Protein AF-C6BGL3-F1 (afdb_monomer_lite)

Sequence (144 aa):
MPRKLSVFLIAAICVIAHAEEAEQPAWRAKPQAYATVNNIFATREPFNRALVVDQAFVEPTPDKGLRFWFRIYGPNYRVYSEAGDAKKIAEGMYRYTGNGETTCDLLLRLSPLRTLRIQGVPTPDGNQGGARFCPTAITLSFKP

pLDDT: mean 70.97, std 19.12, range [35.88, 94.94]

Organism: Ralstonia pickettii (strain 12D) (NCBI:txid428406)

Structure (mmCIF, N/CA/C/O backbone):
data_AF-C6BGL3-F1
#
_entry.id   AF-C6BGL3-F1
#
loop_
_atom_site.group_PDB
_atom_site.id
_atom_site.type_symbol
_atom_site.label_atom_id
_atom_site.label_alt_id
_atom_site.label_comp_id
_atom_site.label_asym_id
_atom_site.label_entity_id
_atom_site.label_seq_id
_atom_site.pdbx_PDB_ins_code
_atom_site.Cartn_x
_atom_site.Cartn_y
_atom_site.Cartn_z
_atom_site.occupancy
_atom_site.B_iso_or_equiv
_atom_site.auth_seq_id
_atom_site.auth_comp_id
_atom_site.auth_asym_id
_atom_site.auth_atom_id
_atom_site.pdbx_PDB_model_num
ATOM 1 N N . MET A 1 1 ? 32.085 42.122 -26.202 1.00 43.22 1 MET A N 1
ATOM 2 C CA . MET A 1 1 ? 31.855 41.352 -24.958 1.00 43.22 1 MET A CA 1
ATOM 3 C C . MET A 1 1 ? 30.632 40.440 -25.124 1.00 43.22 1 MET A C 1
ATOM 5 O O . MET A 1 1 ? 29.530 40.923 -24.920 1.00 43.22 1 MET A O 1
ATOM 9 N N . PRO A 1 2 ? 30.783 39.152 -25.493 1.00 45.41 2 PRO A N 1
ATOM 10 C CA . PRO A 1 2 ? 29.659 38.211 -25.534 1.00 45.41 2 PRO A CA 1
ATOM 11 C C . PRO A 1 2 ? 30.028 36.888 -24.836 1.00 45.41 2 PRO A C 1
ATOM 13 O O . PRO A 1 2 ? 30.088 35.837 -25.458 1.00 45.41 2 PRO A O 1
ATOM 16 N N . ARG A 1 3 ? 30.382 36.936 -23.546 1.00 44.50 3 ARG A N 1
ATOM 17 C CA . ARG A 1 3 ? 30.822 35.744 -22.784 1.00 44.50 3 ARG A CA 1
ATOM 18 C C . ARG A 1 3 ? 29.940 35.399 -21.582 1.00 44.50 3 ARG A C 1
ATOM 20 O O . ARG A 1 3 ? 30.243 34.458 -20.865 1.00 44.50 3 ARG A O 1
ATOM 27 N N . LYS A 1 4 ? 28.852 36.146 -21.364 1.00 45.38 4 LYS A N 1
ATOM 28 C CA . LYS A 1 4 ? 27.957 35.969 -20.205 1.00 45.38 4 LYS A CA 1
ATOM 29 C C . LYS A 1 4 ? 26.567 35.413 -20.538 1.00 45.38 4 LYS A C 1
ATOM 31 O O . LYS A 1 4 ? 25.821 35.131 -19.613 1.00 45.38 4 LYS A O 1
ATOM 36 N N . LEU A 1 5 ? 26.228 35.208 -21.816 1.00 43.47 5 LEU A N 1
ATOM 37 C CA . LEU A 1 5 ? 24.906 34.685 -22.199 1.00 43.47 5 LEU A CA 1
ATOM 38 C C . LEU A 1 5 ? 24.842 33.152 -22.316 1.00 43.47 5 LEU A C 1
ATOM 40 O O . LEU A 1 5 ? 23.761 32.582 -22.251 1.00 43.47 5 LEU A O 1
ATOM 44 N N . SER A 1 6 ? 25.979 32.467 -22.454 1.00 43.56 6 SER A N 1
ATOM 45 C CA . SER A 1 6 ? 25.994 31.030 -22.780 1.00 43.56 6 SER A CA 1
ATOM 46 C C . SER A 1 6 ? 25.938 30.094 -21.569 1.00 43.56 6 SER A C 1
ATOM 48 O O . SER A 1 6 ? 25.757 28.896 -21.746 1.00 43.56 6 SER A O 1
ATOM 50 N N . VAL A 1 7 ? 26.080 30.609 -20.342 1.00 46.66 7 VAL A N 1
ATOM 51 C CA . VAL A 1 7 ? 26.069 29.774 -19.122 1.00 46.66 7 VAL A CA 1
ATOM 52 C C . VAL A 1 7 ? 24.657 29.628 -18.541 1.00 46.66 7 VAL A C 1
ATOM 54 O O . VAL A 1 7 ? 24.347 28.609 -17.935 1.00 46.66 7 VAL A O 1
ATOM 57 N N . PHE A 1 8 ? 23.757 30.583 -18.799 1.00 40.84 8 PHE A N 1
ATOM 58 C CA . PHE A 1 8 ? 22.373 30.505 -18.313 1.00 40.84 8 PHE A CA 1
ATOM 59 C C . PHE A 1 8 ? 21.490 29.529 -19.103 1.00 40.84 8 PHE A C 1
ATOM 61 O O . PHE A 1 8 ? 20.480 29.071 -18.578 1.00 40.84 8 PHE A O 1
ATOM 68 N N . LEU A 1 9 ? 21.876 29.162 -20.329 1.00 41.84 9 LEU A N 1
ATOM 69 C CA . LEU A 1 9 ? 21.076 28.263 -21.167 1.00 41.84 9 LEU A CA 1
ATOM 70 C C . LEU A 1 9 ? 21.308 26.772 -20.858 1.00 41.84 9 LEU A C 1
ATOM 72 O O . LEU A 1 9 ? 20.467 25.946 -21.191 1.00 41.84 9 LEU A O 1
ATOM 76 N N . ILE A 1 10 ? 22.406 26.414 -20.181 1.00 45.97 10 ILE A N 1
ATOM 77 C CA . ILE A 1 10 ? 22.699 25.015 -19.812 1.00 45.97 10 ILE A CA 1
ATOM 78 C C . ILE A 1 10 ? 21.954 24.608 -18.528 1.00 45.97 10 ILE A C 1
ATOM 80 O O . ILE A 1 10 ? 21.611 23.443 -18.357 1.00 45.97 10 ILE A O 1
ATOM 84 N N . ALA A 1 11 ? 21.600 25.564 -17.661 1.00 44.16 11 ALA A N 1
ATOM 85 C CA . ALA A 1 11 ? 20.825 25.291 -16.447 1.00 44.16 11 ALA A CA 1
ATOM 86 C C . ALA A 1 11 ? 19.334 24.990 -16.715 1.00 44.16 11 ALA A C 1
ATOM 88 O O . ALA A 1 11 ? 18.657 24.450 -15.846 1.00 44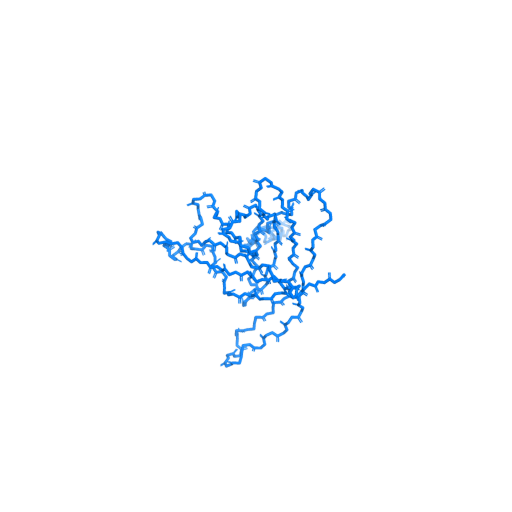.16 11 ALA A O 1
ATOM 89 N N . ALA A 1 12 ? 18.822 25.306 -17.910 1.00 42.25 12 ALA A N 1
ATOM 90 C CA . ALA A 1 12 ? 17.418 25.097 -18.275 1.00 42.25 12 ALA A CA 1
ATOM 91 C C . ALA A 1 12 ? 17.141 23.744 -18.965 1.00 42.25 12 ALA A C 1
ATOM 93 O O . ALA A 1 12 ? 15.985 23.421 -19.218 1.00 42.25 12 ALA A O 1
ATOM 94 N N . ILE A 1 13 ? 18.179 22.949 -19.267 1.00 40.38 13 ILE A N 1
ATOM 95 C CA . ILE A 1 13 ? 18.068 21.676 -20.013 1.00 40.38 13 ILE A CA 1
ATOM 96 C C . ILE A 1 13 ? 18.565 20.489 -19.169 1.00 40.38 13 ILE A C 1
ATOM 98 O O . ILE A 1 13 ? 18.987 19.459 -19.684 1.00 40.38 13 ILE A O 1
ATOM 102 N N . CYS A 1 14 ? 18.476 20.581 -17.843 1.00 35.88 14 CYS A N 1
ATOM 103 C CA . CYS A 1 14 ? 18.276 19.372 -17.052 1.00 35.88 14 CYS A CA 1
ATOM 104 C C . CYS A 1 14 ? 16.778 19.093 -17.101 1.00 35.88 14 CYS A C 1
ATOM 106 O O . CYS A 1 14 ? 16.029 19.565 -16.254 1.00 35.88 14 CYS A O 1
ATOM 108 N N . VAL A 1 15 ? 16.346 18.393 -18.155 1.00 40.75 15 VAL A N 1
ATOM 109 C CA . VAL A 1 15 ? 15.025 17.765 -18.235 1.00 40.75 15 VAL A CA 1
ATOM 110 C C . VAL A 1 15 ? 14.939 16.835 -17.046 1.00 40.75 15 VAL A C 1
ATOM 112 O O . VAL A 1 15 ? 15.470 15.724 -17.043 1.00 40.75 15 VAL A O 1
ATOM 115 N N . ILE A 1 16 ? 14.342 17.347 -15.985 1.00 41.34 16 ILE A N 1
ATOM 116 C CA . ILE A 1 16 ? 14.121 16.569 -14.800 1.00 41.34 16 ILE A CA 1
ATOM 117 C C . ILE A 1 16 ? 12.944 15.681 -15.151 1.00 41.34 16 ILE A C 1
ATOM 119 O O . ILE A 1 16 ? 11.795 16.114 -15.139 1.00 41.34 16 ILE A O 1
ATOM 123 N N . ALA A 1 17 ? 13.239 14.433 -15.507 1.00 39.75 17 ALA A N 1
ATOM 124 C CA . ALA A 1 17 ? 12.282 13.349 -15.392 1.00 39.75 17 ALA A CA 1
ATOM 125 C C . ALA A 1 17 ? 12.011 13.131 -13.893 1.00 39.75 17 ALA A C 1
ATOM 127 O O . ALA A 1 17 ? 12.358 12.104 -13.318 1.00 39.75 17 ALA A O 1
ATOM 128 N N . HIS A 1 18 ? 11.458 14.148 -13.231 1.00 40.81 18 HIS A N 1
ATOM 129 C CA . HIS A 1 18 ? 10.754 13.953 -11.988 1.00 40.81 18 HIS A CA 1
ATOM 130 C C . HIS A 1 18 ? 9.535 13.134 -12.385 1.00 40.81 18 HIS A C 1
ATOM 132 O O . HIS A 1 18 ? 8.647 13.631 -13.075 1.00 40.81 18 HIS A O 1
ATOM 138 N N . ALA A 1 19 ? 9.524 11.855 -12.016 1.00 50.56 19 ALA A N 1
ATOM 139 C CA . ALA A 1 19 ? 8.256 11.176 -11.836 1.00 50.56 19 ALA A CA 1
ATOM 140 C C . ALA A 1 19 ? 7.433 12.093 -10.922 1.00 50.56 19 ALA A C 1
ATOM 142 O O . ALA A 1 19 ? 7.870 12.386 -9.810 1.00 50.56 19 ALA A O 1
ATOM 143 N N . GLU A 1 20 ? 6.354 12.660 -11.455 1.00 59.16 20 GLU A N 1
ATOM 144 C CA . GLU A 1 20 ? 5.473 13.569 -10.732 1.00 59.16 20 GLU A CA 1
ATOM 145 C C . GLU A 1 20 ? 4.991 12.826 -9.484 1.00 59.16 20 GLU A C 1
ATOM 147 O O . GLU A 1 20 ? 4.307 11.804 -9.585 1.00 59.16 20 GLU A O 1
ATOM 152 N N . GLU A 1 21 ? 5.480 13.245 -8.313 1.00 70.62 21 GLU A N 1
ATOM 153 C CA . GLU A 1 21 ? 5.111 12.596 -7.062 1.00 70.62 21 GLU A CA 1
ATOM 154 C C . GLU A 1 21 ? 3.615 12.817 -6.836 1.00 70.62 21 GLU A C 1
ATOM 156 O O . GLU A 1 21 ? 3.125 13.938 -6.953 1.00 70.62 21 GLU A O 1
ATOM 161 N N . ALA A 1 22 ? 2.884 11.751 -6.515 1.00 79.38 22 ALA A N 1
ATOM 162 C CA . ALA A 1 22 ? 1.457 11.841 -6.266 1.00 79.38 22 ALA A CA 1
ATOM 163 C C . ALA A 1 22 ? 1.212 12.780 -5.082 1.00 79.38 22 ALA A C 1
ATOM 165 O O . ALA A 1 22 ? 1.835 12.643 -4.024 1.00 79.38 22 ALA A O 1
ATOM 166 N N . GLU A 1 23 ? 0.288 13.719 -5.239 1.00 85.62 23 GLU A N 1
ATOM 167 C CA . GLU A 1 23 ? -0.103 14.599 -4.146 1.00 85.62 23 GLU A CA 1
ATOM 168 C C . GLU A 1 23 ? -0.853 13.810 -3.065 1.00 85.62 23 GLU A C 1
ATOM 170 O O . GLU A 1 23 ? -1.612 12.878 -3.349 1.00 85.62 23 GLU A O 1
ATOM 175 N N . GLN A 1 24 ? -0.647 14.176 -1.797 1.00 87.38 24 GLN A N 1
ATOM 176 C CA . GLN A 1 24 ? -1.441 13.597 -0.717 1.00 87.38 24 GLN A CA 1
ATOM 177 C C . GLN A 1 24 ? -2.903 14.035 -0.853 1.00 87.38 24 GLN A C 1
ATOM 179 O O . GLN A 1 24 ? -3.170 15.226 -1.026 1.00 87.38 24 GLN A O 1
ATOM 184 N N . PRO A 1 25 ? -3.868 13.109 -0.733 1.00 88.38 25 PRO A N 1
ATOM 185 C CA . PRO A 1 25 ? -5.271 13.469 -0.779 1.00 88.38 25 PRO A CA 1
ATOM 186 C C . PRO A 1 25 ? -5.662 14.220 0.498 1.00 88.38 25 PRO A C 1
ATOM 188 O O . PRO A 1 25 ? -5.046 14.071 1.553 1.00 88.38 25 PRO A O 1
ATOM 191 N N . ALA A 1 26 ? -6.757 14.975 0.436 1.00 89.25 26 ALA A N 1
ATOM 192 C CA . ALA A 1 26 ? -7.363 15.532 1.639 1.00 89.25 26 ALA A CA 1
ATOM 193 C C . ALA A 1 26 ? -7.895 14.397 2.538 1.00 89.25 26 ALA A C 1
ATOM 195 O O . ALA A 1 26 ? -8.832 13.686 2.164 1.00 89.25 26 ALA A O 1
ATOM 196 N N . TRP A 1 27 ? -7.306 14.217 3.718 1.00 89.94 27 TRP A N 1
ATOM 197 C CA . TRP A 1 27 ? -7.720 13.210 4.701 1.00 89.94 27 TRP A CA 1
ATOM 198 C C . TRP A 1 27 ? -8.978 13.662 5.457 1.00 89.94 27 TRP A C 1
ATOM 200 O O . TRP A 1 27 ? -9.076 14.834 5.825 1.00 89.94 27 TRP A O 1
ATOM 210 N N . ARG A 1 28 ? -9.952 12.769 5.699 1.00 86.25 28 ARG A N 1
ATOM 211 C CA . ARG A 1 28 ? -11.155 13.119 6.495 1.00 86.25 28 ARG A CA 1
ATOM 212 C C . ARG A 1 28 ? -10.887 13.039 8.005 1.00 86.25 28 ARG A C 1
ATOM 214 O O . ARG A 1 28 ? -11.499 13.764 8.783 1.00 86.25 28 ARG A O 1
ATOM 221 N N . ALA A 1 29 ? -9.968 12.175 8.408 1.00 84.62 29 ALA A N 1
ATOM 222 C CA . ALA A 1 29 ? -9.478 11.931 9.754 1.00 84.62 29 ALA A CA 1
ATOM 223 C C . ALA A 1 29 ? -7.954 11.742 9.718 1.00 84.62 29 ALA A C 1
ATOM 225 O O . ALA A 1 29 ? -7.347 11.651 8.653 1.00 84.62 29 ALA A O 1
ATOM 226 N N . LYS A 1 30 ? -7.310 11.668 10.890 1.00 87.75 30 LYS A N 1
ATOM 227 C CA . LYS A 1 30 ? -5.867 11.398 10.963 1.00 87.75 30 LYS A CA 1
ATOM 228 C C . LYS A 1 30 ? -5.575 10.023 10.331 1.00 87.75 30 LYS A C 1
ATOM 230 O O . LYS A 1 30 ? -6.035 9.021 10.889 1.00 87.75 30 LYS A O 1
ATOM 235 N N . PRO A 1 31 ? -4.826 9.944 9.215 1.00 90.19 31 PRO A N 1
ATOM 236 C CA . PRO A 1 31 ? -4.557 8.669 8.572 1.00 90.19 31 PRO A CA 1
ATOM 237 C C . PRO A 1 31 ? -3.631 7.817 9.437 1.00 90.19 31 PRO A C 1
ATOM 239 O O . PRO A 1 31 ? -2.798 8.314 10.201 1.00 90.19 31 PRO A O 1
ATOM 242 N N . GLN A 1 32 ? -3.761 6.508 9.284 1.00 90.94 32 GLN A N 1
ATOM 243 C CA . GLN A 1 32 ? -2.803 5.553 9.810 1.00 90.94 32 GLN A CA 1
ATOM 244 C C . GLN A 1 32 ? -1.508 5.651 9.005 1.00 90.94 32 GLN A C 1
ATOM 246 O O . GLN A 1 32 ? -1.534 5.571 7.777 1.00 90.94 32 GLN A O 1
ATOM 251 N N . ALA A 1 33 ? -0.384 5.802 9.702 1.00 89.69 33 ALA A N 1
ATOM 252 C CA . ALA A 1 33 ? 0.935 5.868 9.095 1.00 89.69 33 ALA A CA 1
ATOM 253 C C . ALA A 1 33 ? 1.601 4.489 9.102 1.00 89.69 33 ALA A C 1
ATOM 255 O O . ALA A 1 33 ? 1.643 3.796 10.117 1.00 89.69 33 ALA A O 1
ATOM 256 N N . TYR A 1 34 ? 2.171 4.112 7.970 1.00 87.00 34 TYR A N 1
ATOM 257 C CA . TYR A 1 34 ? 2.959 2.906 7.785 1.00 87.00 34 TYR A CA 1
ATOM 258 C C . TYR A 1 34 ? 4.315 3.329 7.249 1.00 87.00 34 TYR A C 1
A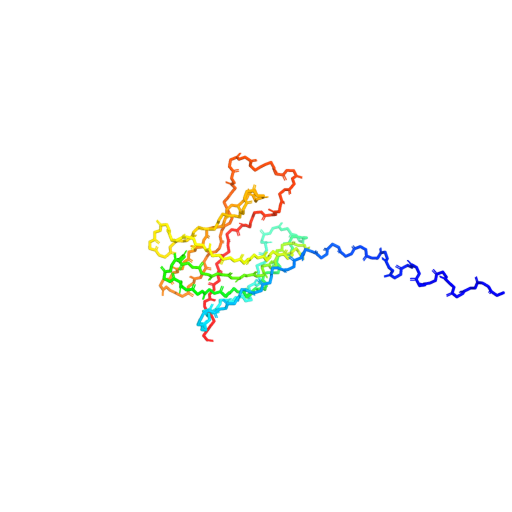TOM 260 O O . TYR A 1 34 ? 4.400 4.123 6.318 1.00 87.00 34 TYR A O 1
ATOM 268 N N . ALA A 1 35 ? 5.384 2.841 7.859 1.00 76.69 35 ALA A N 1
ATOM 269 C CA . ALA A 1 35 ? 6.725 3.077 7.357 1.00 76.69 35 ALA A CA 1
ATOM 270 C C . ALA A 1 35 ? 7.659 2.014 7.907 1.00 76.69 35 ALA A C 1
ATOM 272 O O . ALA A 1 35 ? 7.616 1.671 9.090 1.00 76.69 35 ALA A O 1
ATOM 273 N N . THR A 1 36 ? 8.551 1.508 7.069 1.00 66.75 36 THR A N 1
ATOM 274 C CA . THR A 1 36 ? 9.674 0.715 7.558 1.00 66.75 36 THR A CA 1
ATOM 275 C C . THR A 1 36 ? 10.897 1.067 6.735 1.00 66.75 36 THR A C 1
ATOM 277 O O . THR A 1 36 ? 10.894 0.912 5.519 1.00 66.75 36 THR A O 1
ATOM 280 N N . VAL A 1 37 ? 11.939 1.574 7.398 1.00 58.09 37 VAL A N 1
ATOM 281 C CA . VAL A 1 37 ? 13.266 1.700 6.791 1.00 58.09 37 VAL A CA 1
ATOM 282 C C . VAL A 1 37 ? 13.838 0.290 6.743 1.00 58.09 37 VAL A C 1
ATOM 284 O O . VAL A 1 37 ? 14.426 -0.176 7.714 1.00 58.09 37 VAL A O 1
ATOM 287 N N . ASN A 1 38 ? 13.607 -0.415 5.640 1.00 54.53 38 ASN A N 1
ATOM 288 C CA . ASN A 1 38 ? 14.169 -1.740 5.430 1.00 54.53 38 ASN A CA 1
ATOM 289 C C . ASN A 1 38 ? 15.249 -1.645 4.357 1.00 54.53 38 ASN A C 1
ATOM 291 O O . ASN A 1 38 ? 14.962 -1.476 3.173 1.00 54.53 38 ASN A O 1
ATOM 295 N N . ASN A 1 39 ? 16.506 -1.794 4.776 1.00 49.09 39 ASN A N 1
ATOM 296 C CA . ASN A 1 39 ? 17.599 -2.081 3.855 1.00 49.09 39 ASN A CA 1
ATOM 297 C C . ASN A 1 39 ? 17.402 -3.499 3.315 1.00 49.09 39 ASN A C 1
ATOM 299 O O . ASN A 1 39 ? 17.870 -4.470 3.908 1.00 49.09 39 ASN A O 1
ATOM 303 N N . ILE A 1 40 ? 16.693 -3.635 2.196 1.00 50.22 40 ILE A N 1
ATOM 304 C CA . ILE A 1 40 ? 16.646 -4.902 1.477 1.00 50.22 40 ILE A CA 1
ATOM 305 C C . ILE A 1 40 ? 17.870 -4.924 0.569 1.00 50.22 40 ILE A C 1
ATOM 307 O O . ILE A 1 40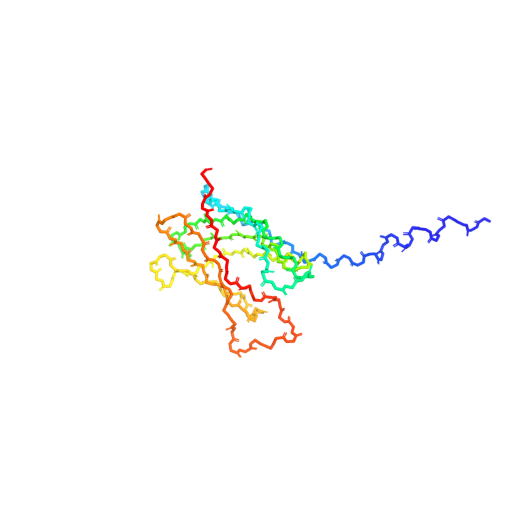 ? 17.855 -4.441 -0.562 1.00 50.22 40 ILE A O 1
ATOM 311 N N . PHE A 1 41 ? 18.959 -5.500 1.076 1.00 47.66 41 PHE A N 1
ATOM 312 C CA . PHE A 1 41 ? 19.983 -6.031 0.190 1.00 47.66 41 PHE A CA 1
ATOM 313 C C . PHE A 1 41 ? 19.302 -7.115 -0.645 1.00 47.66 41 PHE A C 1
ATOM 315 O O . PHE A 1 41 ? 18.958 -8.176 -0.120 1.00 47.66 41 PHE A O 1
ATOM 322 N N . ALA A 1 42 ? 19.067 -6.848 -1.930 1.00 43.28 42 ALA A N 1
ATOM 323 C CA . ALA A 1 42 ? 18.759 -7.908 -2.872 1.00 43.28 42 ALA A CA 1
ATOM 324 C C . ALA A 1 42 ? 19.961 -8.857 -2.844 1.00 43.28 42 ALA A C 1
ATOM 326 O O . ALA A 1 42 ? 21.040 -8.550 -3.355 1.00 43.28 42 ALA A O 1
ATOM 327 N N . THR A 1 43 ? 19.818 -9.978 -2.144 1.00 41.16 43 THR A N 1
ATOM 328 C CA . THR A 1 43 ? 20.835 -11.018 -2.129 1.00 41.16 43 THR A CA 1
ATOM 329 C C . THR A 1 43 ? 20.940 -11.537 -3.557 1.00 41.16 43 THR A C 1
ATOM 331 O O . THR A 1 43 ? 20.065 -12.280 -3.988 1.00 41.16 43 THR A O 1
ATOM 334 N N . ARG A 1 44 ? 21.991 -11.092 -4.276 1.00 43.12 44 ARG A N 1
ATOM 335 C CA . ARG A 1 44 ? 22.654 -11.692 -5.462 1.00 43.12 44 ARG A CA 1
ATOM 336 C C . ARG A 1 44 ? 23.070 -10.726 -6.583 1.00 43.12 44 ARG A C 1
ATOM 338 O O . ARG A 1 44 ? 23.747 -11.198 -7.486 1.00 43.12 44 ARG A O 1
ATOM 345 N N . GLU A 1 45 ? 22.807 -9.413 -6.528 1.00 44.66 45 GLU A N 1
ATOM 346 C CA . GLU A 1 45 ? 23.301 -8.492 -7.578 1.00 44.66 45 GLU A CA 1
ATOM 347 C C . GLU A 1 45 ? 23.815 -7.136 -7.037 1.00 44.66 45 GLU A C 1
ATOM 349 O O . GLU A 1 45 ? 23.038 -6.361 -6.478 1.00 44.66 45 GLU A O 1
ATOM 354 N N . PRO A 1 46 ? 25.111 -6.793 -7.219 1.00 42.62 46 PRO A N 1
ATOM 355 C CA . PRO A 1 46 ? 25.750 -5.630 -6.580 1.00 42.62 46 PRO A CA 1
ATOM 356 C C . PRO A 1 46 ? 25.250 -4.254 -7.065 1.00 42.62 46 PRO A C 1
ATOM 358 O O . PRO A 1 46 ? 25.504 -3.245 -6.397 1.00 42.62 46 PRO A O 1
ATOM 361 N N . PHE A 1 47 ? 24.522 -4.206 -8.186 1.00 46.06 47 PHE A N 1
ATOM 362 C CA . PHE A 1 47 ? 24.019 -2.971 -8.802 1.00 46.06 47 PHE A CA 1
ATOM 363 C C . PHE A 1 47 ? 22.506 -2.759 -8.645 1.00 46.06 47 PHE A C 1
ATOM 365 O O . PHE A 1 47 ? 22.023 -1.662 -8.899 1.00 46.06 47 PHE A O 1
ATOM 372 N N . ASN A 1 48 ? 21.765 -3.745 -8.132 1.00 42.97 48 ASN A N 1
ATOM 373 C CA . ASN A 1 48 ? 20.334 -3.624 -7.840 1.00 42.97 48 ASN A CA 1
ATOM 374 C C . ASN A 1 48 ? 20.113 -3.272 -6.362 1.00 42.97 48 ASN A C 1
ATOM 376 O O . ASN A 1 48 ? 19.507 -4.012 -5.588 1.00 42.97 48 ASN A O 1
ATOM 380 N N . ARG A 1 49 ? 20.642 -2.114 -5.952 1.00 49.47 49 ARG A N 1
ATOM 381 C CA . ARG A 1 49 ? 20.400 -1.563 -4.613 1.00 49.47 49 ARG A CA 1
ATOM 382 C C . ARG A 1 49 ? 18.978 -1.001 -4.575 1.00 49.47 49 ARG A C 1
ATOM 384 O O . ARG A 1 49 ? 18.710 0.043 -5.165 1.00 49.47 49 ARG A O 1
ATOM 391 N N . ALA A 1 50 ? 18.064 -1.701 -3.911 1.00 47.75 50 ALA A N 1
ATOM 392 C CA . ALA A 1 50 ? 16.730 -1.196 -3.611 1.00 47.75 50 ALA A CA 1
ATOM 393 C C . ALA A 1 50 ? 16.743 -0.610 -2.196 1.00 47.75 50 ALA A C 1
ATOM 395 O O . ALA A 1 50 ? 16.674 -1.336 -1.206 1.00 47.75 50 ALA A O 1
ATOM 396 N N . LEU A 1 51 ? 16.873 0.710 -2.093 1.00 53.41 51 LEU A N 1
ATOM 397 C CA . LEU A 1 51 ? 16.618 1.404 -0.839 1.00 53.41 51 LEU A CA 1
ATOM 398 C C . LEU A 1 51 ? 15.113 1.675 -0.775 1.00 53.41 51 LEU A C 1
ATOM 400 O O . LEU A 1 51 ? 14.666 2.662 -1.342 1.00 53.41 51 LEU A O 1
ATOM 404 N N . VAL A 1 52 ? 14.340 0.819 -0.102 1.00 54.62 52 VAL A N 1
ATOM 405 C CA . VAL A 1 52 ? 12.930 1.123 0.185 1.00 54.62 52 VAL A CA 1
ATOM 406 C C . VAL A 1 52 ? 12.873 1.856 1.525 1.00 54.62 52 VAL A C 1
ATOM 408 O O . VAL A 1 52 ? 12.742 1.250 2.587 1.00 54.62 52 VAL A O 1
ATOM 411 N N . VAL A 1 53 ? 13.018 3.179 1.487 1.00 58.69 53 VAL A N 1
ATOM 412 C CA . VAL A 1 53 ? 12.538 4.046 2.570 1.00 58.69 53 VAL A CA 1
ATOM 413 C C . VAL A 1 53 ? 11.165 4.501 2.136 1.00 58.69 53 VAL A C 1
ATOM 415 O O . VAL A 1 53 ? 11.092 5.196 1.139 1.00 58.69 53 VAL A O 1
ATOM 418 N N . ASP A 1 54 ? 10.084 4.150 2.824 1.00 65.50 54 ASP A N 1
ATOM 419 C CA . ASP A 1 54 ? 8.798 4.733 2.442 1.00 65.50 54 ASP A CA 1
ATOM 420 C C . ASP A 1 54 ? 7.826 4.954 3.602 1.00 65.50 54 ASP A C 1
ATOM 422 O O . ASP A 1 54 ? 7.857 4.254 4.614 1.00 65.50 54 ASP A O 1
ATOM 426 N N . GLN A 1 55 ? 6.998 5.977 3.414 1.00 78.00 55 GLN A N 1
ATOM 427 C CA . GLN A 1 55 ? 5.795 6.368 4.110 1.00 78.00 55 GLN A CA 1
ATOM 428 C C . GLN A 1 55 ? 4.572 5.973 3.271 1.00 78.00 55 GLN A C 1
ATOM 430 O O . GLN A 1 55 ? 4.406 6.395 2.132 1.00 78.00 55 GLN A O 1
ATOM 435 N N . ALA A 1 56 ? 3.653 5.243 3.881 1.00 88.25 56 ALA A N 1
ATOM 436 C CA . ALA A 1 56 ? 2.309 5.070 3.371 1.00 88.25 56 ALA A CA 1
ATOM 437 C C . ALA A 1 56 ? 1.311 5.587 4.404 1.00 88.25 56 ALA A C 1
ATOM 439 O O . ALA A 1 56 ? 1.437 5.333 5.603 1.00 88.25 56 ALA A O 1
ATOM 440 N N . PHE A 1 57 ? 0.304 6.304 3.931 1.00 91.94 57 PHE A N 1
ATOM 441 C CA . PHE A 1 57 ? -0.810 6.784 4.728 1.00 91.94 57 PHE A CA 1
ATOM 442 C C . PHE A 1 57 ? -2.081 6.137 4.220 1.00 91.94 57 PHE A C 1
ATOM 444 O O . PHE A 1 57 ? -2.318 6.070 3.014 1.00 91.94 57 PHE A O 1
ATOM 451 N N . VAL A 1 58 ? -2.901 5.655 5.145 1.00 92.69 58 VAL A N 1
ATOM 452 C CA . VAL A 1 58 ? -4.183 5.046 4.807 1.00 92.69 58 VAL A CA 1
ATOM 453 C C . VAL A 1 58 ? -5.270 5.501 5.763 1.00 92.69 58 VAL A C 1
ATOM 455 O O . VAL A 1 58 ? -5.054 5.685 6.960 1.00 92.69 58 VAL A O 1
ATOM 458 N N . GLU A 1 59 ? -6.469 5.637 5.231 1.00 92.75 59 GLU A N 1
ATOM 459 C CA . GLU A 1 59 ? -7.660 6.029 5.959 1.00 92.75 59 GLU A CA 1
ATOM 460 C C . GLU A 1 59 ? -8.834 5.165 5.476 1.00 92.75 59 GLU A C 1
ATOM 462 O O . GLU A 1 59 ? -9.221 5.248 4.307 1.00 92.75 59 GLU A O 1
ATOM 467 N N . PRO A 1 60 ? -9.435 4.325 6.337 1.00 89.81 60 PRO A N 1
ATOM 468 C CA . PRO A 1 60 ? -10.688 3.655 6.007 1.00 89.81 60 PRO A CA 1
ATOM 469 C C . PRO A 1 60 ? -11.798 4.689 5.787 1.00 89.81 60 PRO A C 1
ATOM 471 O O . PRO A 1 60 ? -12.067 5.511 6.660 1.00 89.81 60 PRO A O 1
ATOM 474 N N . THR A 1 61 ? -12.461 4.643 4.632 1.00 86.62 61 THR A N 1
ATOM 475 C CA . THR A 1 61 ? -13.568 5.547 4.298 1.00 86.62 61 THR A CA 1
ATOM 476 C C . THR A 1 61 ? -14.884 4.768 4.199 1.00 86.62 61 THR A C 1
ATOM 478 O O . THR A 1 61 ? -14.908 3.712 3.562 1.00 86.62 61 THR A O 1
ATOM 481 N N . PRO A 1 62 ? -15.997 5.271 4.773 1.00 81.06 62 PRO A N 1
ATOM 482 C CA . PRO A 1 62 ? -17.293 4.590 4.696 1.00 81.06 62 PRO A CA 1
ATOM 483 C C . PRO A 1 62 ? -17.796 4.393 3.258 1.00 81.06 62 PRO A C 1
ATOM 485 O O . PRO A 1 62 ? -18.316 3.332 2.929 1.00 81.06 62 PRO A O 1
ATOM 488 N N . ASP A 1 63 ? -17.591 5.394 2.396 1.00 77.62 63 ASP A N 1
ATOM 489 C CA . ASP A 1 63 ? -18.208 5.443 1.061 1.00 77.62 63 ASP A CA 1
ATOM 490 C C . ASP A 1 63 ? -17.368 4.746 -0.020 1.00 77.62 63 ASP A C 1
ATOM 492 O O . ASP A 1 63 ? -17.902 4.260 -1.016 1.00 77.62 63 ASP A O 1
ATOM 496 N N . LYS A 1 64 ? -16.036 4.739 0.138 1.00 71.19 64 LYS A N 1
ATOM 497 C CA . LYS A 1 64 ? -15.099 4.315 -0.915 1.00 71.19 64 LYS A CA 1
ATOM 498 C C . LYS A 1 64 ? -14.213 3.134 -0.524 1.00 71.19 64 LYS A C 1
ATOM 500 O O . LYS A 1 64 ? -13.581 2.559 -1.403 1.00 71.19 64 LYS A O 1
ATOM 505 N N . GLY A 1 65 ? -14.200 2.724 0.747 1.00 90.00 65 GLY A N 1
ATOM 506 C CA . GLY A 1 65 ? -13.386 1.622 1.257 1.00 90.00 65 GLY A CA 1
ATOM 507 C C . GLY A 1 65 ? -12.121 2.122 1.947 1.00 90.00 65 GLY A C 1
ATOM 508 O O . GLY A 1 65 ? -12.093 2.220 3.171 1.00 90.00 65 GLY A O 1
ATOM 509 N N . LEU A 1 66 ? -11.069 2.422 1.182 1.00 92.62 66 LEU A N 1
ATOM 510 C CA . LEU A 1 66 ? -9.773 2.846 1.720 1.00 92.62 66 LEU A CA 1
ATOM 511 C C . LEU A 1 66 ? -9.179 3.993 0.905 1.00 92.62 66 LEU A C 1
ATOM 513 O O . LEU A 1 66 ? -8.849 3.813 -0.260 1.00 92.62 66 LEU A O 1
ATOM 517 N N . ARG A 1 67 ? -8.989 5.154 1.525 1.00 93.81 67 ARG A N 1
ATOM 518 C CA . ARG A 1 67 ? -8.174 6.235 0.972 1.00 93.81 67 ARG A CA 1
ATOM 519 C C . ARG A 1 67 ? -6.713 5.976 1.290 1.00 93.81 67 ARG A C 1
ATOM 521 O O . ARG A 1 67 ? -6.399 5.581 2.412 1.00 93.81 67 ARG A O 1
ATOM 528 N N . PHE A 1 68 ? -5.826 6.184 0.328 1.00 92.56 68 PHE A N 1
ATOM 529 C CA . PHE A 1 68 ? -4.408 5.914 0.512 1.00 92.56 68 PHE A CA 1
ATOM 530 C C . PHE A 1 68 ? -3.519 6.922 -0.208 1.00 92.56 68 PHE A C 1
ATOM 532 O O . PHE A 1 68 ? -3.932 7.600 -1.148 1.00 92.56 68 PHE A O 1
ATOM 539 N N . TRP A 1 69 ? -2.274 6.957 0.247 1.00 92.00 69 TRP A N 1
ATOM 540 C CA . TRP A 1 69 ? -1.136 7.591 -0.397 1.00 92.00 69 TRP A CA 1
ATOM 541 C C . TRP A 1 69 ? 0.124 6.816 -0.009 1.00 92.00 69 TRP A C 1
ATOM 543 O O . TRP A 1 69 ? 0.228 6.365 1.133 1.00 92.00 69 TRP A O 1
ATOM 553 N N . PHE A 1 70 ? 1.081 6.660 -0.915 1.00 86.75 70 PHE A N 1
ATOM 554 C CA . PHE A 1 70 ? 2.405 6.111 -0.597 1.00 86.75 70 PHE A CA 1
ATOM 555 C C . PHE A 1 70 ? 3.479 6.666 -1.537 1.00 86.75 70 PHE A C 1
ATOM 557 O O . PHE A 1 70 ? 3.137 7.242 -2.572 1.00 86.75 70 PHE A O 1
ATOM 564 N N . ARG A 1 71 ? 4.765 6.468 -1.211 1.00 82.00 71 ARG A N 1
ATOM 565 C CA . ARG A 1 71 ? 5.913 6.985 -1.978 1.00 82.00 71 ARG A CA 1
ATOM 566 C C . ARG A 1 71 ? 7.123 6.028 -1.982 1.00 82.00 71 ARG A C 1
ATOM 568 O O . ARG A 1 71 ? 8.209 6.304 -1.470 1.00 82.00 71 ARG A O 1
ATOM 575 N N . ILE A 1 72 ? 6.980 4.876 -2.610 1.00 76.56 72 ILE A N 1
ATOM 576 C CA . ILE A 1 72 ? 7.954 3.788 -2.555 1.00 76.56 72 ILE A CA 1
ATOM 577 C C . ILE A 1 72 ? 9.207 4.137 -3.359 1.00 76.56 72 ILE A C 1
ATOM 579 O O . ILE A 1 72 ? 9.137 4.401 -4.556 1.00 76.56 72 ILE A O 1
ATOM 583 N N . TYR A 1 73 ? 10.380 4.031 -2.741 1.00 73.12 73 TYR A N 1
ATOM 584 C CA . TYR A 1 73 ? 11.655 4.077 -3.457 1.00 73.12 73 TYR A CA 1
ATOM 585 C C . TYR A 1 73 ? 12.055 2.666 -3.887 1.00 73.12 73 TYR A C 1
ATOM 587 O O . TYR A 1 73 ? 12.249 1.774 -3.066 1.00 73.12 73 TYR A O 1
ATOM 595 N N . GLY A 1 74 ? 12.139 2.445 -5.193 1.00 65.38 74 GLY A N 1
ATOM 596 C CA . GLY A 1 74 ? 12.545 1.183 -5.796 1.00 65.38 74 GLY A CA 1
ATOM 597 C C . GLY A 1 74 ? 14.030 1.126 -6.179 1.00 65.38 74 GLY A C 1
ATOM 598 O O . GLY A 1 74 ? 14.804 2.044 -5.892 1.00 65.38 74 GLY A O 1
ATOM 599 N N . PRO A 1 75 ? 14.448 0.044 -6.867 1.00 61.19 75 PRO A N 1
ATOM 600 C CA . PRO A 1 75 ? 15.793 -0.078 -7.424 1.00 61.19 75 PRO A CA 1
ATOM 601 C C . PRO A 1 75 ? 16.152 1.113 -8.324 1.00 61.19 75 PRO A C 1
ATOM 603 O O . PRO A 1 75 ? 15.289 1.646 -9.026 1.00 61.19 75 PRO A O 1
ATOM 606 N N . ASN A 1 76 ? 17.432 1.495 -8.345 1.00 60.12 76 ASN A N 1
ATOM 607 C CA . ASN A 1 76 ? 17.955 2.594 -9.171 1.00 60.12 76 ASN A CA 1
ATOM 608 C C . ASN A 1 76 ? 17.297 3.959 -8.894 1.00 60.12 76 ASN A C 1
ATOM 610 O O . ASN A 1 76 ? 17.118 4.751 -9.816 1.00 60.12 76 ASN A O 1
ATOM 614 N N . TYR A 1 77 ? 16.927 4.230 -7.636 1.00 59.00 77 TYR A N 1
ATOM 615 C CA . TYR A 1 77 ? 16.326 5.500 -7.194 1.00 59.00 77 TYR A CA 1
ATOM 616 C C . TYR A 1 77 ? 14.995 5.849 -7.873 1.00 59.00 77 TYR A C 1
ATOM 618 O O . TYR A 1 77 ? 14.584 7.008 -7.880 1.00 59.00 77 TYR A O 1
ATOM 626 N N . ARG A 1 78 ? 14.299 4.858 -8.440 1.00 67.31 78 ARG A N 1
ATOM 627 C CA . ARG A 1 78 ? 12.973 5.085 -9.014 1.00 67.31 78 ARG A CA 1
ATOM 628 C C . ARG A 1 78 ? 11.975 5.350 -7.893 1.00 67.31 78 ARG A C 1
ATOM 630 O O . ARG A 1 78 ? 11.830 4.519 -7.002 1.00 67.31 78 ARG A O 1
ATOM 637 N N . VAL A 1 79 ? 11.298 6.490 -7.945 1.00 71.62 79 VAL A N 1
ATOM 638 C CA . VAL A 1 79 ? 10.228 6.837 -7.005 1.00 71.62 79 VAL A CA 1
ATOM 639 C C . VAL A 1 79 ? 8.894 6.384 -7.587 1.00 71.62 79 VAL A C 1
ATOM 641 O O . VAL A 1 79 ? 8.595 6.655 -8.748 1.00 71.62 79 VAL A O 1
ATOM 644 N N . TYR A 1 80 ? 8.104 5.693 -6.771 1.00 76.50 80 TYR A N 1
ATOM 645 C CA . TYR A 1 80 ? 6.764 5.225 -7.092 1.00 76.50 80 TYR A CA 1
ATOM 646 C C . TYR A 1 80 ? 5.790 5.746 -6.062 1.00 76.50 80 TYR A C 1
ATOM 648 O O . TYR A 1 80 ? 5.699 5.236 -4.950 1.00 76.50 80 TYR A O 1
ATOM 656 N N . SER A 1 81 ? 5.038 6.752 -6.451 1.00 80.44 81 SER A N 1
ATOM 657 C CA . SER A 1 81 ? 3.999 7.327 -5.620 1.00 80.44 81 SER A CA 1
ATOM 658 C C . SER A 1 81 ? 2.654 7.162 -6.289 1.00 80.44 81 SER A C 1
ATOM 660 O O . SER A 1 81 ? 2.547 7.351 -7.498 1.00 80.44 81 SER A O 1
ATOM 662 N N . GLU A 1 82 ? 1.638 6.854 -5.500 1.00 85.75 82 GLU A N 1
ATOM 663 C CA . GLU A 1 82 ? 0.259 6.796 -5.964 1.00 85.75 82 GLU A CA 1
ATOM 664 C C . GLU A 1 82 ? -0.663 7.210 -4.823 1.00 85.75 82 GLU A C 1
ATOM 666 O O . GLU A 1 82 ? -0.364 6.982 -3.644 1.00 85.75 82 GLU A O 1
ATOM 671 N N . ALA A 1 83 ? -1.796 7.801 -5.185 1.00 89.19 83 ALA A N 1
ATOM 672 C CA . ALA A 1 83 ? -2.805 8.233 -4.243 1.00 89.19 83 ALA A CA 1
ATOM 673 C C . ALA A 1 83 ? -4.195 8.001 -4.818 1.00 89.19 83 ALA A C 1
ATOM 675 O O . ALA A 1 83 ? -4.422 8.140 -6.016 1.00 89.19 83 ALA A O 1
ATOM 676 N N . GLY A 1 84 ? -5.154 7.687 -3.957 1.00 90.38 84 GLY A N 1
ATOM 677 C CA . GLY A 1 84 ? -6.522 7.519 -4.414 1.00 90.38 84 GLY A CA 1
ATOM 678 C C . GLY A 1 84 ? -7.423 6.850 -3.401 1.00 90.38 84 GLY A C 1
ATOM 679 O O . GLY A 1 84 ? -7.095 6.696 -2.224 1.00 90.38 84 GLY A O 1
ATOM 680 N N . ASP A 1 85 ? -8.591 6.449 -3.889 1.00 92.31 85 ASP A N 1
ATOM 681 C CA . ASP A 1 85 ? -9.579 5.708 -3.122 1.00 92.31 85 ASP A CA 1
ATOM 682 C C . ASP A 1 85 ? -9.696 4.282 -3.698 1.00 92.31 85 ASP A C 1
ATOM 684 O O . ASP A 1 85 ? -10.117 4.081 -4.838 1.00 92.31 85 ASP A O 1
ATOM 688 N N . ALA A 1 86 ? -9.311 3.281 -2.909 1.00 92.56 86 ALA A N 1
ATOM 689 C CA . ALA A 1 86 ? -9.377 1.862 -3.235 1.00 92.56 86 ALA A CA 1
ATOM 690 C C . ALA A 1 86 ? -10.675 1.231 -2.713 1.00 92.56 86 ALA A C 1
ATOM 692 O O . ALA A 1 86 ? -11.006 1.335 -1.529 1.00 92.56 86 ALA A O 1
ATOM 693 N N . LYS A 1 87 ? -11.371 0.494 -3.581 1.00 94.06 87 LYS A N 1
ATOM 694 C CA . LYS A 1 87 ? -12.624 -0.193 -3.250 1.00 94.06 87 LYS A CA 1
ATOM 695 C C . LYS A 1 87 ? -12.356 -1.441 -2.419 1.00 94.06 87 LYS A C 1
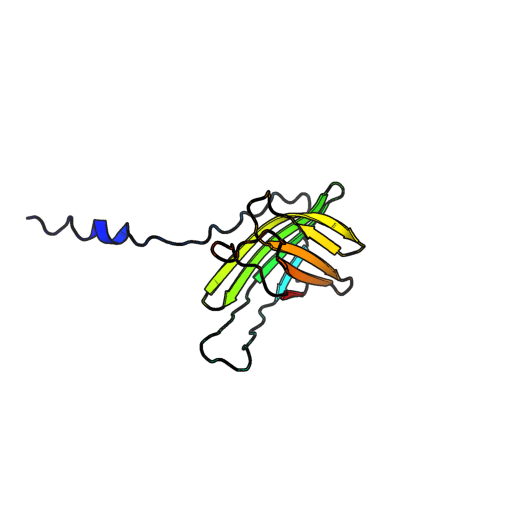ATOM 697 O O . LYS A 1 87 ? -11.488 -2.241 -2.760 1.00 94.06 87 LYS A O 1
ATOM 702 N N . LYS A 1 88 ? -13.134 -1.651 -1.355 1.00 94.06 88 LYS A N 1
ATOM 703 C CA . LYS A 1 88 ? -13.087 -2.895 -0.572 1.00 94.06 88 LYS A CA 1
ATOM 704 C C . LYS A 1 88 ? -13.581 -4.061 -1.433 1.00 94.06 88 LYS A C 1
ATOM 706 O O . LYS A 1 88 ? -14.681 -3.995 -1.971 1.00 94.06 88 LYS A O 1
ATOM 711 N N . ILE A 1 89 ? -12.783 -5.121 -1.534 1.00 94.06 89 ILE A N 1
ATOM 712 C CA . ILE A 1 89 ? -13.147 -6.356 -2.255 1.00 94.06 89 ILE A CA 1
ATOM 713 C C . ILE A 1 89 ? -13.345 -7.547 -1.313 1.00 94.06 89 ILE A C 1
ATOM 715 O O . ILE A 1 89 ? -14.051 -8.489 -1.651 1.00 94.06 89 ILE A O 1
ATOM 719 N N . ALA A 1 90 ? -12.742 -7.499 -0.124 1.00 92.56 90 ALA A N 1
ATOM 720 C CA . ALA A 1 90 ? -12.968 -8.439 0.968 1.00 92.56 90 ALA A CA 1
ATOM 721 C C . ALA A 1 90 ? -12.548 -7.789 2.295 1.00 92.56 90 ALA A C 1
ATOM 723 O O . ALA A 1 90 ? -12.091 -6.643 2.332 1.00 92.56 90 ALA A O 1
ATOM 724 N N . GLU A 1 91 ? -12.694 -8.502 3.408 1.00 90.56 91 GLU A N 1
ATOM 725 C CA . GLU A 1 91 ? -12.186 -8.034 4.697 1.00 90.56 91 GLU A CA 1
ATOM 726 C C . GLU A 1 91 ? -10.668 -7.796 4.647 1.00 90.56 91 GLU A C 1
ATOM 728 O O . GLU A 1 91 ? -9.906 -8.650 4.199 1.00 90.56 91 GLU A O 1
ATOM 733 N N . GLY A 1 92 ? -10.241 -6.588 5.032 1.00 90.88 92 GLY A N 1
ATOM 734 C CA . GLY A 1 92 ? -8.838 -6.171 4.980 1.00 90.88 92 GLY A CA 1
ATOM 735 C C . GLY A 1 92 ? -8.236 -6.050 3.574 1.00 90.88 92 GLY A C 1
ATOM 736 O O . GLY A 1 92 ? -7.050 -5.753 3.474 1.00 90.88 92 GLY A O 1
ATOM 737 N N . MET A 1 93 ? -8.999 -6.254 2.491 1.00 94.56 93 MET A N 1
ATOM 738 C CA . MET A 1 93 ? -8.487 -6.229 1.113 1.00 94.56 93 MET A CA 1
ATOM 739 C C . MET A 1 93 ? -9.186 -5.175 0.256 1.00 94.56 93 MET A C 1
ATOM 741 O O . MET A 1 93 ? -10.416 -5.150 0.148 1.00 94.56 93 MET A O 1
ATOM 745 N N . TYR A 1 94 ? -8.381 -4.347 -0.406 1.00 94.94 94 TYR A N 1
ATOM 746 C CA . TYR A 1 94 ? -8.832 -3.196 -1.180 1.00 94.94 94 TYR A CA 1
ATOM 747 C C . TYR A 1 94 ? -8.128 -3.145 -2.532 1.00 94.94 94 TYR A C 1
ATOM 749 O O . TYR A 1 94 ? -6.937 -3.437 -2.625 1.00 94.94 94 TYR A O 1
ATOM 757 N N . ARG A 1 95 ? -8.860 -2.765 -3.578 1.00 93.38 95 ARG A N 1
ATOM 758 C CA . ARG A 1 95 ? -8.357 -2.666 -4.947 1.00 93.38 95 ARG A CA 1
ATOM 759 C C . ARG A 1 95 ? -8.511 -1.249 -5.472 1.00 93.38 95 ARG A C 1
ATOM 761 O O . ARG A 1 95 ? -9.607 -0.691 -5.445 1.00 93.38 95 ARG A O 1
ATOM 768 N N . TYR A 1 96 ? -7.416 -0.698 -5.965 1.00 90.50 96 TYR A N 1
ATOM 769 C CA . TYR A 1 96 ? -7.396 0.532 -6.737 1.00 90.50 96 TYR A CA 1
ATOM 770 C C . TYR A 1 96 ? -7.101 0.196 -8.193 1.00 90.50 96 TYR A C 1
ATOM 772 O O . TYR A 1 96 ? -6.167 -0.549 -8.486 1.00 90.50 96 TYR A O 1
ATOM 780 N N . THR A 1 97 ? -7.911 0.756 -9.080 1.00 86.81 97 THR A N 1
ATOM 781 C CA . THR A 1 97 ? -7.740 0.677 -10.527 1.00 86.81 97 THR A CA 1
ATOM 782 C C . THR A 1 97 ? -7.637 2.114 -11.002 1.00 86.81 97 THR A C 1
ATOM 784 O O . THR A 1 97 ? -8.589 2.876 -10.822 1.00 86.81 97 THR A O 1
ATOM 787 N N . GLY A 1 98 ? -6.476 2.502 -11.532 1.00 74.31 98 GLY A N 1
ATOM 788 C CA . GLY A 1 98 ? -6.303 3.834 -12.102 1.00 74.31 98 GLY A CA 1
ATOM 789 C C . GLY A 1 98 ? -7.224 4.018 -13.309 1.00 74.31 98 GLY A C 1
ATOM 790 O O . GLY A 1 98 ? -7.634 3.042 -13.936 1.00 74.31 98 GLY A O 1
ATOM 791 N N . ASN A 1 99 ? -7.598 5.264 -13.603 1.00 61.34 99 ASN A N 1
ATOM 792 C CA . ASN A 1 99 ? -8.652 5.636 -14.558 1.00 61.34 99 ASN A CA 1
ATOM 793 C C . ASN A 1 99 ? -8.329 5.277 -16.030 1.00 61.34 99 ASN A C 1
ATOM 795 O O . ASN A 1 99 ? -8.156 6.158 -16.862 1.00 61.34 99 ASN A O 1
ATOM 799 N N . GLY A 1 100 ? -8.241 3.991 -16.372 1.00 53.97 100 GLY A N 1
ATOM 800 C CA . GLY A 1 100 ? -8.079 3.482 -17.740 1.00 53.97 100 GLY A CA 1
ATOM 801 C C . GLY A 1 100 ? -6.681 3.631 -18.354 1.00 53.97 100 GLY A C 1
ATOM 802 O O . GLY A 1 100 ? -6.380 2.941 -19.320 1.00 53.97 100 GLY A O 1
ATOM 803 N N . GLU A 1 101 ? -5.808 4.467 -17.788 1.00 54.25 101 GLU A N 1
ATOM 804 C CA . GLU A 1 101 ? -4.436 4.693 -18.283 1.00 54.25 101 GLU A CA 1
ATOM 805 C C . GLU A 1 101 ? -3.373 3.826 -17.584 1.00 54.25 101 GLU A C 1
ATOM 807 O O . GLU A 1 101 ? -2.193 3.857 -17.938 1.00 54.25 101 GLU A O 1
ATOM 812 N N . THR A 1 102 ? -3.759 3.050 -16.568 1.00 61.12 102 THR A N 1
ATOM 813 C CA . THR A 1 102 ? -2.819 2.256 -15.771 1.00 61.12 102 THR A CA 1
ATOM 814 C C . THR A 1 102 ? -2.757 0.810 -16.246 1.00 61.12 102 THR A C 1
ATOM 816 O O . THR A 1 102 ? -3.752 0.090 -16.229 1.00 61.12 102 THR A O 1
ATOM 819 N N . THR 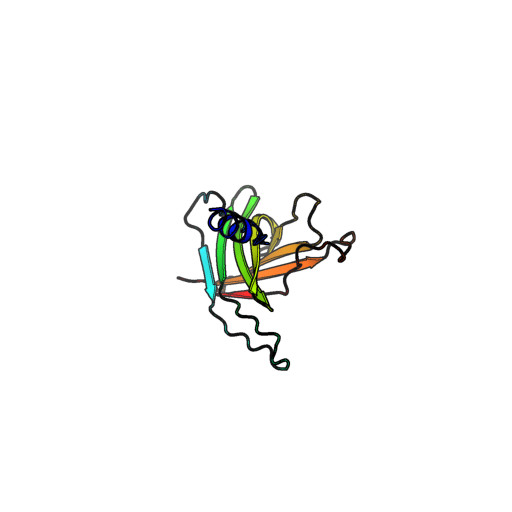A 1 103 ? -1.554 0.334 -16.564 1.00 69.44 103 THR A N 1
ATOM 820 C CA . THR A 1 103 ? -1.266 -1.076 -16.896 1.00 69.44 103 THR A CA 1
ATOM 821 C C . THR A 1 103 ? -1.211 -1.992 -15.662 1.00 69.44 103 THR A C 1
ATOM 823 O O . THR A 1 103 ? -0.791 -3.146 -15.753 1.00 69.44 103 THR A O 1
ATOM 826 N N . CYS A 1 104 ? -1.543 -1.468 -14.480 1.00 76.31 104 CYS A N 1
ATOM 827 C CA . CYS A 1 104 ? -1.391 -2.141 -13.197 1.00 76.31 104 CYS A CA 1
ATOM 828 C C . CYS A 1 104 ? -2.463 -1.657 -12.212 1.00 76.31 104 CYS A C 1
ATOM 830 O O . CYS A 1 104 ? -2.564 -0.462 -11.938 1.00 76.31 104 CYS A O 1
ATOM 832 N N . ASP A 1 105 ? -3.228 -2.593 -11.659 1.00 87.25 105 ASP A N 1
ATOM 833 C CA . ASP A 1 105 ? -4.039 -2.366 -10.466 1.00 87.25 105 ASP A CA 1
ATOM 834 C C . ASP A 1 105 ? -3.158 -2.405 -9.217 1.00 87.25 105 ASP A C 1
ATOM 836 O O . ASP A 1 105 ? -2.153 -3.118 -9.166 1.00 87.25 105 ASP A O 1
ATOM 840 N N . LEU A 1 106 ? -3.594 -1.739 -8.151 1.00 88.44 106 LEU A N 1
ATOM 841 C CA . LEU A 1 106 ? -2.994 -1.881 -6.831 1.00 88.44 106 LEU A CA 1
ATOM 842 C C . LEU A 1 106 ? -3.916 -2.663 -5.902 1.00 88.44 106 LEU A C 1
ATOM 844 O O . LEU A 1 106 ? -5.075 -2.308 -5.686 1.00 88.44 106 LEU A O 1
ATOM 848 N N . LEU A 1 107 ? -3.369 -3.718 -5.306 1.00 91.88 107 LEU A N 1
ATOM 849 C CA . LEU A 1 107 ? -3.996 -4.477 -4.238 1.00 91.88 107 LEU A CA 1
ATOM 850 C C . LEU A 1 107 ? -3.372 -4.075 -2.898 1.00 91.88 107 LEU A C 1
ATOM 852 O O . LEU A 1 107 ? -2.203 -4.370 -2.638 1.00 91.88 107 LEU A O 1
ATOM 856 N N . LEU A 1 108 ? -4.172 -3.449 -2.038 1.00 92.88 108 LEU A N 1
ATOM 857 C CA . LEU A 1 108 ? -3.799 -3.087 -0.674 1.00 92.88 108 LEU A CA 1
ATOM 858 C C . LEU A 1 108 ? -4.400 -4.093 0.308 1.00 92.88 108 LEU A C 1
ATOM 860 O O . LEU A 1 108 ? -5.596 -4.392 0.256 1.00 92.88 108 LEU A O 1
ATOM 864 N N . ARG A 1 109 ? -3.575 -4.620 1.216 1.00 93.94 109 ARG A N 1
ATOM 865 C CA . ARG A 1 109 ? -4.007 -5.536 2.278 1.00 93.94 109 ARG A CA 1
ATOM 866 C C . ARG A 1 109 ? -3.627 -4.974 3.638 1.00 93.94 109 ARG A C 1
ATOM 868 O O . ARG A 1 109 ? -2.441 -4.820 3.923 1.00 93.94 109 ARG A O 1
ATOM 875 N N . LEU A 1 110 ? -4.628 -4.693 4.461 1.00 91.69 110 LEU A N 1
ATOM 876 C CA . LEU A 1 110 ? -4.473 -4.265 5.845 1.00 91.69 110 LEU A CA 1
ATOM 877 C C . LEU A 1 110 ? -4.633 -5.470 6.764 1.00 91.69 110 LEU A C 1
ATOM 879 O O . LEU A 1 110 ? -5.682 -6.112 6.786 1.00 91.69 110 LEU A O 1
ATOM 883 N N . SER A 1 111 ? -3.578 -5.778 7.511 1.00 88.44 111 SER A N 1
ATOM 884 C CA . SER A 1 111 ? -3.571 -6.868 8.482 1.00 88.44 111 SER A CA 1
ATOM 885 C C . SER A 1 111 ? -3.959 -6.372 9.878 1.00 88.44 111 SER A C 1
ATOM 887 O O . SER A 1 111 ? -3.480 -5.311 10.294 1.00 88.44 111 SER A O 1
ATOM 889 N N . PRO A 1 112 ? -4.701 -7.172 10.669 1.00 81.38 112 PRO A N 1
ATOM 890 C CA . PRO A 1 112 ? -4.886 -6.935 12.104 1.00 81.38 112 PRO A CA 1
ATOM 891 C C . PRO A 1 112 ? -3.564 -6.818 12.880 1.00 81.38 112 PRO A C 1
ATOM 893 O O . PRO A 1 112 ? -3.500 -6.143 13.904 1.00 81.38 112 PRO A O 1
ATOM 896 N N . LEU A 1 113 ? -2.483 -7.411 12.360 1.00 82.75 113 LEU A N 1
ATOM 897 C CA . LEU A 1 113 ? -1.127 -7.318 12.913 1.00 82.75 113 LEU A CA 1
ATOM 898 C C . LEU A 1 113 ? -0.442 -5.970 12.628 1.00 82.75 113 LEU A C 1
ATOM 900 O O . LEU A 1 113 ? 0.772 -5.853 12.776 1.00 82.75 113 LEU A O 1
ATOM 904 N N . ARG A 1 114 ? -1.211 -4.952 12.2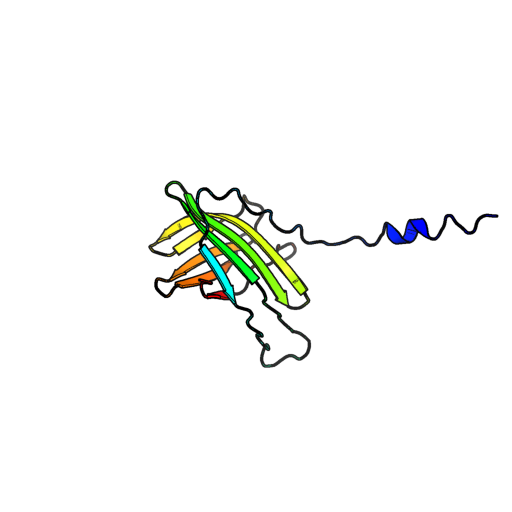21 1.00 86.50 114 ARG A N 1
ATOM 905 C CA . ARG A 1 114 ? -0.738 -3.597 11.925 1.00 86.50 114 ARG A CA 1
ATOM 906 C C . ARG A 1 114 ? 0.315 -3.574 10.817 1.00 86.50 114 ARG A C 1
ATOM 908 O O . ARG A 1 114 ? 1.354 -2.929 10.935 1.00 86.50 114 ARG A O 1
ATOM 915 N N . THR A 1 115 ? 0.039 -4.277 9.724 1.00 89.00 115 THR A N 1
ATOM 916 C CA . THR A 1 115 ? 0.848 -4.204 8.504 1.00 89.00 115 THR A CA 1
ATOM 917 C C . THR A 1 115 ? -0.008 -3.814 7.309 1.00 89.00 115 THR A C 1
ATOM 919 O O . THR A 1 115 ? -1.179 -4.188 7.214 1.00 89.00 115 THR A O 1
ATOM 922 N N . LEU A 1 116 ? 0.594 -3.061 6.395 1.00 89.94 116 LEU A N 1
ATOM 923 C CA . LEU A 1 116 ? 0.043 -2.718 5.095 1.00 89.94 116 LEU A CA 1
ATOM 924 C C . LEU A 1 116 ? 0.878 -3.419 4.030 1.00 89.94 116 LEU A C 1
ATOM 926 O O . LEU A 1 116 ? 2.079 -3.184 3.927 1.00 89.94 116 LEU A O 1
ATOM 930 N N . ARG A 1 117 ? 0.247 -4.258 3.213 1.00 89.38 117 ARG A N 1
ATOM 931 C CA . ARG A 1 117 ? 0.885 -4.848 2.037 1.00 89.38 117 ARG A CA 1
ATOM 932 C C . ARG A 1 117 ? 0.338 -4.212 0.767 1.00 89.38 117 ARG A C 1
ATOM 934 O O . ARG A 1 117 ? -0.865 -4.269 0.536 1.00 89.38 117 ARG A O 1
ATOM 941 N N . ILE A 1 118 ? 1.222 -3.668 -0.060 1.00 87.19 118 ILE A N 1
ATOM 942 C CA . ILE A 1 118 ? 0.918 -3.062 -1.361 1.00 87.19 118 ILE A CA 1
ATOM 943 C C . ILE A 1 118 ? 1.460 -4.000 -2.436 1.00 87.19 118 ILE A C 1
ATOM 945 O O . ILE A 1 118 ? 2.606 -4.437 -2.352 1.00 87.19 118 ILE A O 1
ATOM 949 N N . GLN A 1 119 ? 0.646 -4.351 -3.427 1.00 85.44 119 GLN A N 1
ATOM 950 C CA . GLN A 1 119 ? 1.056 -5.200 -4.543 1.00 85.44 119 GLN A CA 1
ATOM 951 C C . GLN A 1 119 ? 0.468 -4.677 -5.849 1.00 85.44 119 GLN A C 1
ATOM 953 O O . GLN A 1 119 ? -0.744 -4.504 -5.943 1.00 85.44 119 GLN A O 1
ATOM 958 N N . GLY A 1 120 ? 1.314 -4.518 -6.864 1.00 82.19 120 GLY A N 1
ATOM 959 C CA . GLY A 1 120 ? 0.872 -4.323 -8.235 1.00 82.19 120 GLY A CA 1
ATOM 960 C C . GLY A 1 120 ? 0.333 -5.617 -8.850 1.00 82.19 120 GLY A C 1
ATOM 961 O O . GLY A 1 120 ? 0.913 -6.692 -8.671 1.00 82.19 120 GLY A O 1
ATOM 962 N N . VAL A 1 121 ? -0.782 -5.521 -9.571 1.00 83.94 121 VAL A N 1
ATOM 963 C CA . VAL A 1 121 ? -1.388 -6.609 -10.346 1.00 83.94 121 VAL A CA 1
ATOM 964 C C . VAL A 1 121 ? -1.541 -6.134 -11.795 1.00 83.94 121 VAL A C 1
ATOM 966 O O . VAL A 1 121 ? -2.353 -5.245 -12.043 1.00 83.94 121 VAL A O 1
ATOM 969 N N . PRO A 1 122 ? -0.785 -6.693 -12.757 1.00 77.00 122 PRO A N 1
ATOM 970 C CA . PRO A 1 122 ? -0.896 -6.308 -14.162 1.00 77.00 122 PRO A CA 1
ATOM 971 C C . PRO A 1 122 ? -2.314 -6.518 -14.705 1.00 77.00 122 PRO A C 1
ATOM 973 O O . PRO A 1 122 ? -2.945 -7.537 -14.408 1.00 77.00 122 PRO A O 1
ATOM 976 N N . THR A 1 123 ? -2.808 -5.577 -15.510 1.00 74.50 123 THR A N 1
ATOM 977 C CA . THR A 1 123 ? -4.083 -5.727 -16.227 1.00 74.50 123 THR A CA 1
ATOM 978 C C . THR A 1 123 ? -3.874 -6.474 -17.558 1.00 74.50 123 THR A C 1
ATOM 980 O O . THR A 1 123 ? -2.785 -6.386 -18.130 1.00 74.50 123 THR A O 1
ATOM 983 N N . PRO A 1 124 ? -4.876 -7.224 -18.069 1.00 66.25 124 PRO A N 1
ATOM 984 C CA . PRO A 1 124 ? -4.736 -8.029 -19.293 1.00 66.25 124 PRO A CA 1
ATOM 985 C C . PRO A 1 124 ? -4.326 -7.227 -20.537 1.00 66.25 124 PRO A C 1
ATOM 987 O O . PRO A 1 124 ? -3.559 -7.725 -21.355 1.00 66.25 124 PRO A O 1
ATOM 990 N N . ASP A 1 125 ? -4.789 -5.978 -20.640 1.00 60.59 125 ASP A N 1
ATOM 991 C CA . ASP A 1 125 ? -4.527 -5.075 -21.772 1.00 60.59 125 ASP A CA 1
ATOM 992 C C . ASP A 1 125 ? -3.231 -4.253 -21.605 1.00 60.59 125 ASP A C 1
ATOM 994 O O . ASP A 1 125 ? -2.900 -3.397 -22.430 1.00 60.59 125 ASP A O 1
ATOM 998 N N . GLY A 1 126 ? -2.485 -4.478 -20.518 1.00 54.97 126 GLY A N 1
ATOM 999 C CA . GLY A 1 126 ? -1.306 -3.703 -20.156 1.00 54.97 126 GLY A CA 1
ATOM 1000 C C . GLY A 1 126 ? -0.106 -4.002 -21.051 1.00 54.97 126 GLY A C 1
ATOM 1001 O O . GLY A 1 126 ? 0.728 -4.846 -20.726 1.00 54.97 126 GLY A O 1
ATOM 1002 N N . ASN A 1 127 ? 0.028 -3.274 -22.160 1.00 44.56 127 ASN A N 1
ATOM 1003 C CA . ASN A 1 127 ? 1.236 -3.306 -22.977 1.00 44.56 127 ASN A CA 1
ATOM 1004 C C . ASN A 1 127 ? 2.425 -2.777 -22.143 1.00 44.56 127 ASN A C 1
ATOM 1006 O O . ASN A 1 127 ? 2.509 -1.586 -21.840 1.00 44.56 127 ASN A O 1
ATOM 1010 N N . GLN A 1 128 ? 3.350 -3.660 -21.741 1.00 44.75 128 GLN A N 1
ATOM 1011 C CA . GLN A 1 128 ? 4.471 -3.311 -20.849 1.00 44.75 128 GLN A CA 1
ATOM 1012 C C . GLN A 1 128 ? 5.465 -2.304 -21.460 1.00 44.75 128 GLN A C 1
ATOM 1014 O O . GLN A 1 128 ? 6.318 -1.783 -20.747 1.00 44.75 128 GLN A O 1
ATOM 1019 N N . GLY A 1 129 ? 5.345 -1.996 -22.758 1.00 38.72 129 GLY A N 1
ATOM 1020 C CA . GLY A 1 129 ? 6.220 -1.061 -23.471 1.00 38.72 129 GLY A CA 1
ATOM 1021 C C . GLY A 1 129 ? 6.110 0.405 -23.031 1.00 38.72 129 GLY A C 1
ATOM 1022 O O . GLY A 1 129 ? 7.030 1.171 -23.296 1.00 38.72 129 GLY A O 1
ATOM 1023 N N . GLY A 1 130 ? 5.029 0.790 -22.338 1.00 39.06 130 GLY A N 1
ATOM 1024 C CA . GLY A 1 130 ? 4.827 2.143 -21.789 1.00 39.06 130 GLY A CA 1
ATOM 1025 C C . GLY A 1 130 ? 4.449 2.171 -20.305 1.00 39.06 130 GLY A C 1
ATOM 1026 O O . GLY A 1 130 ? 4.050 3.214 -19.791 1.00 39.06 130 GLY A O 1
ATOM 1027 N N . ALA A 1 131 ? 4.528 1.028 -19.619 1.00 41.88 131 ALA A N 1
ATOM 1028 C CA . ALA A 1 131 ? 3.994 0.866 -18.275 1.00 41.88 131 ALA A CA 1
ATOM 1029 C C . ALA A 1 131 ? 4.676 1.805 -17.266 1.00 41.88 131 ALA A C 1
ATOM 1031 O O . ALA A 1 131 ? 5.860 1.652 -16.945 1.00 41.88 131 ALA A O 1
ATOM 1032 N N . ARG A 1 132 ? 3.886 2.715 -16.677 1.00 53.06 132 ARG A N 1
ATOM 1033 C CA . ARG A 1 132 ? 4.135 3.186 -15.309 1.00 53.06 132 ARG A CA 1
ATOM 1034 C C . ARG A 1 132 ? 4.245 1.917 -14.450 1.00 53.06 132 ARG A C 1
ATOM 1036 O O . ARG A 1 132 ? 3.326 1.107 -14.405 1.00 53.06 132 ARG A O 1
ATOM 1043 N N . PHE A 1 133 ? 5.436 1.679 -13.917 1.00 60.12 133 PHE A N 1
ATOM 1044 C CA . PHE A 1 133 ? 5.860 0.485 -13.180 1.00 60.12 133 PHE A CA 1
ATOM 1045 C C . PHE A 1 133 ? 4.774 -0.177 -12.317 1.00 60.12 133 PHE A C 1
ATOM 1047 O O . PHE A 1 133 ? 4.098 0.487 -11.536 1.00 60.12 133 PHE A O 1
ATOM 1054 N N . CYS A 1 134 ? 4.683 -1.508 -12.393 1.00 69.50 134 CYS A N 1
ATOM 1055 C CA . CYS A 1 134 ? 3.823 -2.309 -11.527 1.00 69.50 134 CYS A CA 1
ATOM 1056 C C . CYS A 1 134 ? 4.641 -2.816 -10.326 1.00 69.50 134 CYS A C 1
ATOM 1058 O O . CYS A 1 134 ? 5.536 -3.647 -10.520 1.00 69.50 134 CYS A O 1
ATOM 1060 N N . PRO A 1 135 ? 4.405 -2.317 -9.099 1.00 68.19 135 PRO A N 1
ATOM 1061 C CA . PRO A 1 135 ? 5.291 -2.592 -7.979 1.00 68.19 135 PRO A CA 1
ATOM 1062 C C . PRO A 1 135 ? 5.243 -4.055 -7.545 1.00 68.19 135 PRO A C 1
ATOM 1064 O O . PRO A 1 135 ? 4.174 -4.641 -7.347 1.00 68.19 135 PRO A O 1
ATOM 1067 N N . THR A 1 136 ? 6.425 -4.631 -7.314 1.00 73.81 136 THR A N 1
ATOM 1068 C CA . THR A 1 136 ? 6.558 -5.880 -6.559 1.00 73.81 136 THR A CA 1
ATOM 1069 C C . THR A 1 136 ? 5.931 -5.717 -5.180 1.00 73.81 136 THR A C 1
ATOM 1071 O O . THR A 1 136 ? 5.926 -4.621 -4.620 1.00 73.81 136 THR A O 1
ATOM 1074 N N . ALA A 1 137 ? 5.422 -6.808 -4.610 1.00 79.38 137 ALA A N 1
ATOM 1075 C CA . ALA A 1 137 ? 4.748 -6.728 -3.325 1.00 79.38 137 ALA A CA 1
ATOM 1076 C C . ALA A 1 137 ? 5.683 -6.249 -2.206 1.00 79.38 137 ALA A C 1
ATOM 1078 O O . ALA A 1 137 ? 6.747 -6.827 -1.989 1.00 79.38 137 ALA A O 1
ATOM 1079 N N . ILE A 1 138 ? 5.240 -5.236 -1.466 1.00 80.06 138 ILE A N 1
ATOM 1080 C CA . ILE A 1 138 ? 5.957 -4.647 -0.333 1.00 80.06 138 ILE A CA 1
ATOM 1081 C C . ILE A 1 138 ? 5.050 -4.690 0.889 1.00 80.06 138 ILE A C 1
ATOM 1083 O O . ILE A 1 138 ? 3.851 -4.435 0.786 1.00 80.06 138 ILE A O 1
ATOM 1087 N N . THR A 1 139 ? 5.627 -5.020 2.042 1.00 85.12 139 THR A N 1
ATOM 1088 C CA . THR A 1 139 ? 4.935 -5.043 3.333 1.00 85.12 139 THR A CA 1
ATOM 1089 C C . THR A 1 139 ? 5.560 -4.000 4.247 1.00 85.12 139 THR A C 1
ATOM 1091 O O . THR A 1 139 ? 6.764 -4.034 4.494 1.00 85.12 139 THR A O 1
ATOM 1094 N N . LEU A 1 140 ? 4.733 -3.092 4.750 1.00 83.56 140 LEU A N 1
ATOM 1095 C CA . LEU A 1 140 ? 5.099 -2.007 5.647 1.00 83.56 140 LEU A CA 1
ATOM 1096 C C . LEU A 1 140 ? 4.476 -2.256 7.018 1.00 83.56 140 LEU A C 1
ATOM 1098 O O . LEU A 1 140 ? 3.294 -2.594 7.121 1.00 83.56 140 LEU A O 1
ATOM 1102 N N . SER A 1 141 ? 5.257 -2.063 8.072 1.00 86.50 141 SER A N 1
ATOM 1103 C CA . SER A 1 141 ? 4.754 -2.087 9.444 1.00 86.50 141 SER A CA 1
ATOM 1104 C C . SER A 1 141 ? 4.155 -0.736 9.824 1.00 86.50 141 SER A C 1
ATOM 1106 O O . SER A 1 141 ? 4.608 0.319 9.370 1.00 86.50 141 SER A O 1
ATOM 1108 N N . PHE A 1 142 ? 3.125 -0.771 10.662 1.00 86.00 142 PHE A N 1
ATOM 1109 C CA . PHE A 1 142 ? 2.509 0.424 11.219 1.00 86.00 142 PHE A CA 1
ATOM 1110 C C . PHE A 1 142 ? 3.504 1.199 12.074 1.00 86.00 142 PHE A C 1
ATOM 1112 O O . PHE A 1 142 ? 4.246 0.621 12.874 1.00 86.00 142 PHE A O 1
ATOM 1119 N N . LYS A 1 143 ? 3.475 2.520 11.919 1.00 82.75 143 LYS A N 1
ATOM 1120 C CA . LYS A 1 143 ? 4.242 3.454 12.726 1.00 82.75 143 LYS A CA 1
ATOM 1121 C C . LYS A 1 143 ? 3.309 4.038 13.798 1.00 82.75 143 LYS A C 1
ATOM 1123 O O . LYS A 1 143 ? 2.351 4.712 13.416 1.00 82.75 143 LYS A O 1
ATOM 1128 N N . PRO A 1 144 ? 3.548 3.750 15.091 1.00 69.19 144 PRO A N 1
ATOM 1129 C CA . PRO A 1 144 ? 2.728 4.276 16.178 1.00 69.19 144 PRO A CA 1
ATOM 1130 C C . PRO A 1 144 ? 2.736 5.806 16.252 1.00 69.19 144 PRO A C 1
ATOM 1132 O O . PRO A 1 144 ? 3.758 6.423 15.867 1.00 69.19 144 PRO A O 1
#

Foldseek 3Di:
DPDPPPPVVVVVPPPPPPPPADDQDDDPDFWFKWFDQDQPPPPPDPQFGFRFGKIKTWDQDPPQGIWIWMWTQGGPRDTDIDTDGFHDPDVQWTWDDPDPPAQWIWIWGQDPQQKIKIFTDGDPPRPVPDHPDGDHIDITHTDD

Radius of gyration: 18.66 Å; chains: 1; bounding box: 50×53×42 Å

Secondary structure (DSSP, 8-state):
---SSSSTTTTT--------PPPPP--SS-PEEEE--EEE--TT-TT--EEE--EEEEEEETTTEEEEEEEEE-BTT-EEEEEEEEEEEETTEEEE--SS--SEEEEEEEETTTEEEEEEEE-TT--GGG----PPPEEEEB--